Protein AF-A0A8H4U505-F1 (afdb_monomer)

Foldseek 3Di:
DAAAAPVCVVVCVVVDDDDPSVYDHCVVDPDPDDDDDVVLVVQLVVQVVVCVVVVHDPVSCLPRHVVSVQCVVCVVCVQPQKHKDQWQPDFDDPVPDDPPDPDRGDGIDIDGDDDCPDPVVVVVVVVVVD

Secondary structure (DSSP, 8-state):
---EEGGGHHHHGGG----GGGEE-TTT---------HHHHHHHHHHHHHHHHTT--HHHHIIIIIHHHHHHH-GGGGT-SEEEEE-TTPBPPGGGS-TT-S--B-SEEEEE---TTSHHHHHHHHHHH-

pLDDT: mean 84.56, std 9.59, range [48.5, 97.88]

Sequence (130 aa):
MDLLPLSLRQEVEQLGAFPKYAFYDPDTYSNEWRIPDISLVQRIVTRAAECSTDQESELSWNHHVHGRLLDWAFPDAKDGFLESRYCTSAQIIHEYKPQDAPSKSVDFCVCIKPPKSSTDANMIERSIKN

Structure (mmCIF, N/CA/C/O backbone):
data_AF-A0A8H4U505-F1
#
_entry.id   AF-A0A8H4U505-F1
#
loop_
_atom_site.group_PDB
_atom_site.id
_atom_site.type_symbol
_atom_site.label_atom_id
_atom_site.label_alt_id
_a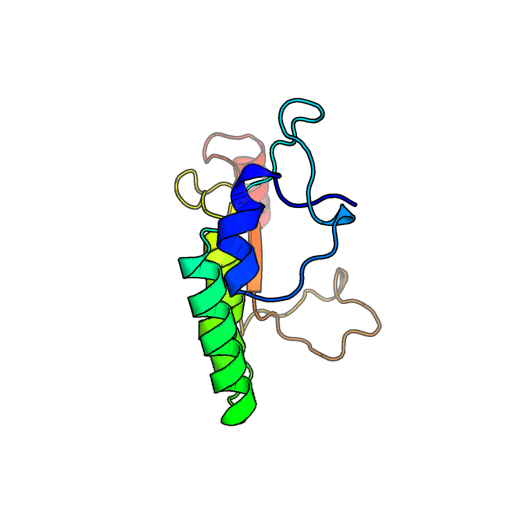tom_site.label_comp_id
_atom_site.label_asym_id
_atom_site.label_entity_id
_atom_site.label_seq_id
_atom_site.pdbx_PDB_ins_code
_atom_site.Cartn_x
_atom_site.Cartn_y
_atom_site.Cartn_z
_atom_site.occupancy
_atom_site.B_iso_or_equiv
_atom_site.auth_seq_id
_atom_site.auth_comp_id
_atom_site.auth_asym_id
_atom_site.auth_atom_id
_atom_site.pdbx_PDB_model_num
ATOM 1 N N . MET A 1 1 ? -5.518 -11.778 -17.853 1.00 57.12 1 MET A N 1
ATOM 2 C CA . MET A 1 1 ? -4.907 -10.508 -17.417 1.00 57.12 1 MET A CA 1
ATOM 3 C C . MET A 1 1 ? -3.697 -10.962 -16.662 1.00 57.12 1 MET A C 1
ATOM 5 O O . MET A 1 1 ? -3.844 -11.545 -15.593 1.00 57.12 1 MET A O 1
ATOM 9 N N . ASP A 1 2 ? -2.556 -10.827 -17.312 1.00 71.62 2 ASP A N 1
ATOM 10 C CA . ASP A 1 2 ? -1.362 -11.582 -16.980 1.00 71.62 2 ASP A CA 1
ATOM 11 C C . ASP A 1 2 ? -0.452 -10.584 -16.276 1.00 71.62 2 ASP A C 1
ATOM 13 O O . ASP A 1 2 ? -0.020 -9.602 -16.878 1.00 71.62 2 ASP A O 1
ATOM 17 N N . LEU A 1 3 ? -0.316 -10.747 -14.959 1.00 78.88 3 LEU A N 1
ATOM 18 C CA . LEU A 1 3 ? 0.113 -9.667 -14.069 1.00 78.88 3 LEU A CA 1
ATOM 19 C C . LEU A 1 3 ? 1.586 -9.772 -13.657 1.00 78.88 3 LEU A C 1
ATOM 21 O O . LEU A 1 3 ? 2.193 -8.766 -13.305 1.00 78.88 3 LEU A O 1
ATOM 25 N N . LEU A 1 4 ? 2.150 -10.982 -13.669 1.00 87.88 4 LEU A N 1
ATOM 26 C CA . LEU A 1 4 ? 3.488 -11.280 -13.156 1.00 87.88 4 LEU A CA 1
ATOM 27 C C . LEU A 1 4 ? 4.401 -11.797 -14.277 1.00 87.88 4 LEU A C 1
ATOM 29 O O . LEU A 1 4 ? 3.946 -12.587 -15.095 1.00 87.88 4 LEU A O 1
ATOM 33 N N . PRO A 1 5 ? 5.686 -11.433 -14.343 1.00 89.69 5 PRO A N 1
ATOM 34 C CA . PRO A 1 5 ? 6.604 -12.019 -15.306 1.00 89.69 5 PRO A CA 1
ATOM 35 C C . PRO A 1 5 ? 6.852 -13.494 -14.973 1.00 89.69 5 PRO A C 1
ATOM 37 O O . PRO A 1 5 ? 6.916 -13.888 -13.805 1.00 89.69 5 PRO A O 1
ATOM 40 N N . LEU A 1 6 ? 7.043 -14.317 -16.005 1.00 89.69 6 LEU A N 1
ATOM 41 C CA . LEU A 1 6 ? 7.288 -15.755 -15.867 1.00 89.69 6 LEU A CA 1
ATOM 42 C C . LEU A 1 6 ? 8.510 -16.069 -14.986 1.00 89.69 6 LEU A C 1
ATOM 44 O O . LEU A 1 6 ? 8.525 -17.095 -14.307 1.00 89.69 6 LEU A O 1
ATOM 48 N N . SER A 1 7 ? 9.495 -15.170 -14.944 1.00 88.06 7 SER A N 1
ATOM 49 C CA . SER A 1 7 ? 10.685 -15.279 -14.093 1.00 88.06 7 SER A CA 1
ATOM 50 C C . SER A 1 7 ? 10.370 -15.372 -12.595 1.00 88.06 7 SER A C 1
ATOM 52 O O . SER A 1 7 ? 11.123 -16.009 -11.866 1.00 88.06 7 SER A O 1
ATOM 54 N N . LEU A 1 8 ? 9.246 -14.811 -12.131 1.00 88.75 8 LEU A N 1
ATOM 55 C CA . LEU A 1 8 ? 8.840 -14.860 -10.720 1.00 88.75 8 LEU A CA 1
ATOM 56 C C . LEU A 1 8 ? 8.103 -16.144 -10.336 1.00 88.75 8 LEU A C 1
ATOM 58 O O . LEU A 1 8 ? 7.812 -16.353 -9.161 1.00 88.75 8 LEU A O 1
ATOM 62 N N . ARG A 1 9 ? 7.791 -17.019 -11.298 1.00 89.00 9 ARG A N 1
ATOM 63 C CA . ARG A 1 9 ? 6.952 -18.201 -11.068 1.00 89.00 9 ARG A CA 1
ATOM 64 C C . ARG A 1 9 ? 7.462 -19.082 -9.931 1.00 89.00 9 ARG A C 1
ATOM 66 O O . ARG A 1 9 ? 6.698 -19.398 -9.028 1.00 89.00 9 ARG A O 1
ATOM 73 N N . GLN A 1 10 ? 8.742 -19.445 -9.966 1.00 88.62 10 GLN A N 1
ATOM 74 C CA . GLN A 1 10 ? 9.340 -20.317 -8.952 1.00 88.62 10 GLN A CA 1
ATOM 75 C C . GLN A 1 10 ? 9.304 -19.682 -7.553 1.00 88.62 10 GLN A C 1
ATOM 77 O O . GLN A 1 10 ? 9.170 -20.375 -6.548 1.00 88.62 10 GLN A O 1
ATOM 82 N N . GLU A 1 11 ? 9.425 -18.359 -7.488 1.00 86.25 11 GLU A N 1
ATOM 83 C CA . GLU A 1 11 ? 9.486 -17.615 -6.237 1.00 86.25 11 GLU A CA 1
ATOM 84 C C . GLU A 1 11 ? 8.091 -17.487 -5.598 1.00 86.25 11 GLU A C 1
ATOM 86 O O . GLU A 1 11 ? 7.925 -17.709 -4.397 1.00 86.25 11 GLU A O 1
ATOM 91 N N . VAL A 1 12 ? 7.056 -17.221 -6.407 1.00 87.00 12 VAL A N 1
ATOM 92 C CA . VAL A 1 12 ? 5.672 -17.084 -5.921 1.00 87.00 12 VAL A CA 1
ATOM 93 C C . VAL A 1 12 ? 4.953 -18.417 -5.722 1.00 87.00 12 VAL A C 1
ATOM 95 O O . VAL A 1 12 ? 3.946 -18.451 -5.021 1.00 87.00 12 VAL A O 1
ATOM 98 N N . GLU A 1 13 ? 5.457 -19.527 -6.270 1.00 84.88 13 GLU A N 1
ATOM 99 C CA . GLU A 1 13 ? 4.905 -20.872 -6.027 1.00 84.88 13 GLU A CA 1
ATOM 100 C C . GLU A 1 13 ? 4.842 -21.212 -4.527 1.00 84.88 13 GLU A C 1
ATOM 102 O O . GLU A 1 13 ? 3.932 -21.915 -4.089 1.00 84.88 13 GLU A O 1
ATOM 107 N N . GLN A 1 14 ? 5.746 -20.649 -3.717 1.00 80.50 14 GLN A N 1
ATOM 108 C CA . GLN A 1 14 ? 5.729 -20.800 -2.257 1.00 80.50 14 GLN A CA 1
ATOM 109 C C . GLN A 1 14 ? 4.570 -20.054 -1.578 1.00 80.50 14 GLN A C 1
ATOM 111 O O . GLN A 1 14 ? 4.211 -20.377 -0.448 1.00 80.50 14 GLN A O 1
ATOM 116 N N . LEU A 1 15 ? 3.990 -19.049 -2.241 1.00 79.50 15 LEU A N 1
ATOM 117 C CA . LEU A 1 15 ? 2.902 -18.227 -1.705 1.00 79.50 15 LEU A CA 1
ATOM 118 C C . LEU A 1 15 ? 1.519 -18.840 -1.964 1.00 79.50 15 LEU A C 1
ATOM 120 O O . LEU A 1 15 ? 0.551 -18.443 -1.319 1.00 79.50 15 LEU A O 1
ATOM 124 N N . GLY A 1 16 ? 1.406 -19.792 -2.895 1.00 82.19 16 GLY A N 1
ATOM 125 C CA . GLY A 1 16 ? 0.157 -20.491 -3.178 1.00 82.19 16 GLY A CA 1
ATOM 126 C C . GLY A 1 16 ? 0.014 -20.949 -4.626 1.00 82.19 16 GLY A C 1
ATOM 127 O O . GLY A 1 16 ? 0.947 -20.919 -5.426 1.00 82.19 16 GLY A O 1
ATOM 128 N N . ALA A 1 17 ? -1.197 -21.387 -4.972 1.00 86.44 17 ALA A N 1
ATOM 129 C CA . ALA A 1 17 ? -1.515 -21.830 -6.321 1.00 86.44 17 ALA A CA 1
ATOM 130 C C . ALA A 1 17 ? -1.819 -20.629 -7.230 1.00 86.44 17 ALA A C 1
ATOM 132 O O . ALA A 1 17 ? -2.891 -20.030 -7.147 1.00 86.44 17 ALA A O 1
ATOM 133 N N . PHE A 1 18 ? -0.893 -20.310 -8.135 1.00 88.06 18 PHE A N 1
ATOM 134 C CA . PHE A 1 18 ? -1.107 -19.298 -9.168 1.00 88.06 18 PHE A CA 1
ATOM 135 C C . PHE A 1 18 ? -1.589 -19.952 -10.470 1.00 88.06 18 PHE A C 1
ATOM 137 O O . PHE A 1 18 ? -0.979 -20.920 -10.943 1.00 88.06 18 PHE A O 1
ATOM 144 N N . PRO A 1 19 ? -2.667 -19.445 -11.095 1.00 88.19 19 PRO A N 1
ATOM 145 C CA . PRO A 1 19 ? -3.102 -19.953 -12.386 1.00 88.19 19 PRO A CA 1
ATOM 146 C C . PRO A 1 19 ? -2.065 -19.638 -13.468 1.00 88.19 19 PRO A C 1
ATOM 148 O O . PRO A 1 19 ? -1.338 -18.651 -13.389 1.00 88.19 19 PRO A O 1
ATOM 151 N N . LYS A 1 20 ? -2.014 -20.452 -14.532 1.00 84.00 20 LYS A N 1
ATOM 152 C CA . LYS A 1 20 ? -1.039 -20.254 -15.623 1.00 84.00 20 LYS A CA 1
ATOM 153 C C . LYS A 1 20 ? -1.137 -18.864 -16.263 1.00 84.00 20 LYS A C 1
ATOM 155 O O . LYS A 1 20 ? -0.107 -18.295 -16.584 1.00 84.00 20 LYS A O 1
ATOM 160 N N . TYR A 1 21 ? -2.349 -18.323 -16.380 1.00 87.06 21 TYR A N 1
ATOM 161 C CA . TYR A 1 21 ? -2.618 -16.990 -16.927 1.00 87.06 21 TYR A CA 1
ATOM 162 C C . TYR A 1 21 ? -2.288 -15.839 -15.960 1.00 87.06 21 TYR A C 1
ATOM 164 O O . TYR A 1 21 ? -2.528 -14.686 -16.283 1.00 87.06 21 TYR A O 1
ATOM 172 N N . ALA A 1 22 ? -1.780 -16.106 -14.751 1.00 88.12 22 ALA A N 1
ATOM 173 C CA . ALA A 1 22 ? -1.252 -15.039 -13.898 1.00 88.12 22 ALA A CA 1
ATOM 174 C C . ALA A 1 22 ? 0.100 -14.519 -14.407 1.00 88.12 22 ALA A C 1
ATOM 176 O O . ALA A 1 22 ? 0.504 -13.423 -14.018 1.00 88.12 22 ALA A O 1
ATOM 177 N N . PHE A 1 23 ? 0.779 -15.301 -15.255 1.00 90.50 23 PHE A N 1
ATOM 178 C CA . PHE A 1 23 ? 2.126 -15.018 -15.718 1.00 90.50 23 PHE A CA 1
ATOM 179 C C . PHE A 1 23 ? 2.149 -14.597 -17.187 1.00 90.50 23 PHE A C 1
ATOM 181 O O . PHE A 1 23 ? 1.527 -15.258 -18.015 1.00 90.50 23 PHE A O 1
ATOM 188 N N . TYR A 1 24 ? 2.909 -13.553 -17.505 1.00 89.00 24 TYR A N 1
ATOM 189 C CA . TYR A 1 24 ? 3.256 -13.161 -18.868 1.00 89.00 24 TYR A CA 1
ATOM 190 C C . TYR A 1 24 ? 4.732 -13.456 -19.147 1.00 89.00 24 TYR A C 1
ATOM 192 O O . TYR A 1 24 ? 5.566 -13.471 -18.239 1.00 89.00 24 TYR A O 1
ATOM 200 N N . ASP A 1 25 ? 5.061 -13.696 -20.411 1.00 87.44 25 ASP A N 1
ATOM 201 C CA . ASP A 1 25 ? 6.446 -13.806 -20.857 1.00 87.44 25 ASP A CA 1
ATOM 202 C C . ASP A 1 25 ? 6.995 -12.400 -21.170 1.00 87.44 25 ASP A C 1
ATOM 204 O O . ASP A 1 25 ? 6.493 -11.766 -22.103 1.00 87.44 25 ASP A O 1
ATOM 208 N N . PRO A 1 26 ? 7.983 -11.888 -20.408 1.00 82.44 26 PRO A N 1
ATOM 209 C CA . PRO A 1 26 ? 8.536 -10.553 -20.624 1.00 82.44 26 PRO A CA 1
ATOM 210 C C . PRO A 1 26 ? 9.223 -10.388 -21.987 1.00 82.44 26 PRO A C 1
ATOM 212 O O . PRO A 1 26 ? 9.273 -9.265 -22.485 1.00 82.44 26 PRO A O 1
ATOM 215 N N . ASP A 1 27 ? 9.685 -11.477 -22.614 1.00 84.88 27 ASP A N 1
ATOM 216 C CA . ASP A 1 27 ? 10.272 -11.440 -23.962 1.00 84.88 27 ASP A CA 1
ATOM 217 C C . ASP A 1 27 ? 9.195 -11.278 -25.049 1.00 84.88 27 ASP A C 1
ATOM 219 O O . ASP A 1 27 ? 9.457 -10.764 -26.137 1.00 84.88 27 ASP A O 1
ATOM 223 N N . THR A 1 28 ? 7.961 -11.689 -24.741 1.00 84.38 28 THR A N 1
ATOM 224 C CA . THR A 1 28 ? 6.800 -11.591 -25.635 1.00 84.38 28 THR A CA 1
ATOM 225 C C . THR A 1 28 ? 5.990 -10.312 -25.386 1.00 84.38 28 THR A C 1
ATOM 227 O O . THR A 1 28 ? 5.398 -9.755 -26.312 1.00 84.38 28 THR A O 1
ATOM 230 N N . TYR A 1 29 ? 5.943 -9.835 -24.140 1.00 78.19 29 TYR A N 1
ATOM 231 C CA . TYR A 1 29 ? 5.176 -8.663 -23.732 1.00 78.19 29 TYR A CA 1
ATOM 232 C C . TYR A 1 29 ? 5.890 -7.915 -22.603 1.00 78.19 29 TYR A C 1
ATOM 234 O O . TYR A 1 29 ? 5.927 -8.375 -21.463 1.00 78.19 29 TYR A O 1
ATOM 242 N N . SER A 1 30 ? 6.417 -6.725 -22.893 1.00 74.75 30 SER A N 1
ATOM 243 C CA . SER A 1 30 ? 6.937 -5.839 -21.853 1.00 74.75 30 SER A CA 1
ATOM 244 C C . SER A 1 30 ? 5.795 -5.032 -21.238 1.00 74.75 30 SER A C 1
ATOM 246 O O . SER A 1 30 ? 5.067 -4.342 -21.954 1.00 74.75 30 SER A O 1
ATOM 248 N N . ASN A 1 31 ? 5.676 -5.047 -19.914 1.00 73.75 31 ASN A N 1
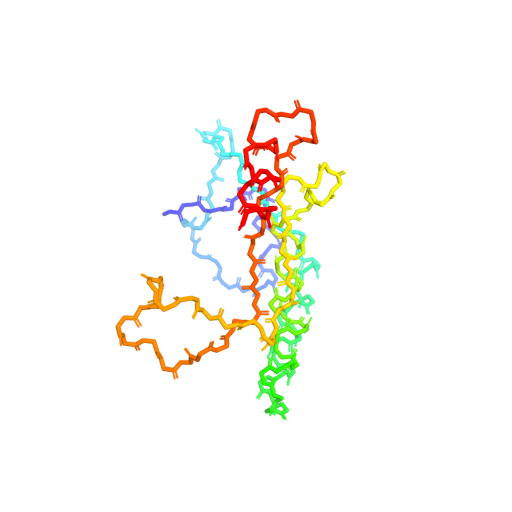ATOM 249 C CA . ASN A 1 31 ? 4.927 -4.030 -19.186 1.00 73.75 31 ASN A CA 1
ATOM 250 C C . ASN A 1 31 ? 5.861 -3.319 -18.201 1.00 73.75 31 ASN A C 1
ATOM 252 O O . ASN A 1 31 ? 6.856 -3.882 -17.752 1.00 73.75 31 ASN A O 1
ATOM 256 N N . GLU A 1 32 ? 5.550 -2.064 -17.896 1.00 76.88 32 GLU A N 1
ATOM 257 C CA . GLU A 1 32 ? 6.323 -1.238 -16.958 1.00 76.88 32 GLU A CA 1
ATOM 258 C C . GLU A 1 32 ? 5.786 -1.370 -15.528 1.00 76.88 32 GLU A C 1
ATOM 260 O O . GLU A 1 32 ? 5.857 -0.442 -14.721 1.00 76.88 32 GLU A O 1
ATOM 265 N N . TRP A 1 33 ? 5.153 -2.500 -15.211 1.00 83.00 33 TRP A N 1
ATOM 266 C CA . TRP A 1 33 ? 4.505 -2.645 -13.924 1.00 83.00 33 TRP A CA 1
ATOM 267 C C . TRP A 1 33 ? 5.545 -2.829 -12.841 1.00 83.00 33 TRP A C 1
ATOM 269 O O . TRP A 1 33 ? 6.453 -3.655 -12.925 1.00 83.00 33 TRP A O 1
ATOM 279 N N . ARG A 1 34 ? 5.376 -2.059 -11.774 1.00 85.19 34 ARG A N 1
ATOM 280 C CA . ARG A 1 34 ? 6.196 -2.210 -10.588 1.00 85.19 34 ARG A CA 1
ATOM 281 C C . ARG A 1 34 ? 5.624 -3.340 -9.747 1.00 85.19 34 ARG A C 1
ATOM 283 O O . ARG A 1 34 ? 4.448 -3.315 -9.393 1.00 85.19 34 ARG A O 1
ATOM 290 N N . ILE A 1 35 ? 6.462 -4.315 -9.426 1.00 87.06 35 ILE A N 1
ATOM 291 C CA . ILE A 1 35 ? 6.074 -5.508 -8.675 1.00 87.06 35 ILE A CA 1
ATOM 292 C C . ILE A 1 35 ? 6.750 -5.443 -7.303 1.00 87.06 35 ILE A C 1
ATOM 294 O O . ILE A 1 35 ? 7.938 -5.124 -7.239 1.00 87.06 35 ILE A O 1
ATOM 298 N N . PRO A 1 36 ? 6.013 -5.650 -6.197 1.00 88.94 36 PRO A N 1
ATOM 299 C CA . PRO A 1 36 ? 6.603 -5.610 -4.867 1.00 88.94 36 PRO A CA 1
ATOM 300 C C . PRO A 1 36 ? 7.492 -6.829 -4.640 1.00 88.94 36 PRO A C 1
ATOM 302 O O . PRO A 1 36 ? 7.175 -7.928 -5.096 1.00 88.94 36 PRO A O 1
ATOM 305 N N . ASP A 1 37 ? 8.553 -6.652 -3.856 1.00 89.00 37 ASP A N 1
ATOM 306 C CA . ASP A 1 37 ? 9.360 -7.778 -3.393 1.00 89.00 37 ASP A CA 1
ATOM 307 C C . ASP A 1 37 ? 8.494 -8.768 -2.606 1.00 89.00 37 ASP A C 1
ATOM 309 O O . ASP A 1 37 ? 7.652 -8.378 -1.788 1.00 89.00 37 ASP A O 1
ATOM 313 N N . ILE A 1 38 ? 8.748 -10.065 -2.776 1.00 88.56 38 ILE A N 1
ATOM 314 C CA . ILE A 1 38 ? 7.990 -11.115 -2.082 1.00 88.56 38 ILE A CA 1
ATOM 315 C C . ILE A 1 38 ? 8.069 -10.963 -0.561 1.00 88.56 38 ILE A C 1
ATOM 317 O O . ILE A 1 38 ? 7.071 -11.158 0.131 1.00 88.56 38 ILE A O 1
ATOM 321 N N . SER A 1 39 ? 9.218 -10.536 -0.033 1.00 90.69 39 SER A N 1
ATOM 322 C CA . SER A 1 39 ? 9.386 -10.280 1.403 1.00 90.69 39 SER A CA 1
ATOM 323 C C . SER A 1 39 ? 8.447 -9.181 1.922 1.00 90.69 39 SER A C 1
ATOM 325 O O . SER A 1 39 ? 7.914 -9.283 3.031 1.00 90.69 39 SER A O 1
ATOM 327 N N . LEU A 1 40 ? 8.193 -8.143 1.115 1.00 91.62 40 LEU A N 1
ATOM 328 C CA . LEU A 1 40 ? 7.234 -7.092 1.439 1.00 91.62 40 LEU A CA 1
ATOM 329 C C . LEU A 1 40 ? 5.810 -7.651 1.443 1.00 91.62 40 LEU A C 1
ATOM 331 O O . LEU A 1 40 ? 5.073 -7.401 2.400 1.00 91.62 40 LEU A O 1
ATOM 335 N N . VAL A 1 41 ? 5.449 -8.423 0.412 1.00 91.44 41 VAL A N 1
ATOM 336 C CA . VAL A 1 41 ? 4.132 -9.069 0.295 1.00 91.44 41 VAL A CA 1
ATOM 337 C C . VAL A 1 41 ? 3.869 -9.968 1.499 1.00 91.44 41 VAL A C 1
ATOM 339 O O . VAL A 1 41 ? 2.864 -9.786 2.181 1.00 91.44 41 VAL A O 1
ATOM 342 N N . GLN A 1 42 ? 4.795 -10.874 1.819 1.00 91.88 42 GLN A N 1
ATOM 343 C CA . GLN A 1 42 ? 4.692 -11.771 2.971 1.00 91.88 42 GLN A CA 1
ATOM 344 C C . GLN A 1 42 ? 4.489 -10.989 4.266 1.00 91.88 42 GLN A C 1
ATOM 346 O O . GLN A 1 42 ? 3.565 -11.272 5.019 1.00 91.88 42 GLN A O 1
ATOM 351 N N . ARG A 1 43 ? 5.295 -9.950 4.502 1.00 94.19 43 ARG A N 1
ATOM 352 C CA . ARG A 1 43 ? 5.183 -9.129 5.711 1.00 94.19 43 ARG A CA 1
ATOM 353 C C . ARG A 1 43 ? 3.816 -8.454 5.842 1.00 94.19 43 ARG A C 1
ATOM 355 O O . ARG A 1 43 ? 3.309 -8.358 6.956 1.00 94.19 43 ARG A O 1
ATOM 362 N N . ILE A 1 44 ? 3.246 -7.952 4.747 1.00 95.38 44 ILE A N 1
ATOM 363 C CA . ILE A 1 44 ? 1.923 -7.309 4.757 1.00 95.38 44 ILE A CA 1
ATOM 364 C C . ILE A 1 44 ? 0.826 -8.357 4.972 1.00 95.38 44 ILE A C 1
ATOM 366 O O . ILE A 1 44 ? -0.031 -8.158 5.828 1.00 95.38 44 ILE A O 1
ATOM 370 N N . VAL A 1 45 ? 0.883 -9.490 4.270 1.00 94.25 45 VAL A N 1
ATOM 371 C CA . VAL A 1 45 ? -0.101 -10.576 4.405 1.00 94.25 45 VAL A CA 1
ATOM 372 C C . VAL A 1 45 ? -0.093 -11.169 5.814 1.00 94.25 45 VAL A C 1
ATOM 374 O O . VAL A 1 45 ? -1.159 -11.340 6.399 1.00 94.25 45 VAL A O 1
ATOM 377 N N . THR A 1 46 ? 1.083 -11.418 6.399 1.00 95.12 46 THR A N 1
ATOM 378 C CA . THR A 1 46 ? 1.198 -11.876 7.792 1.00 95.12 46 THR A CA 1
ATOM 379 C C . THR A 1 46 ? 0.549 -10.881 8.747 1.00 95.12 46 THR A C 1
ATOM 381 O O . THR A 1 46 ? -0.239 -11.284 9.595 1.00 95.12 46 THR A O 1
ATOM 384 N N . ARG A 1 47 ? 0.810 -9.577 8.579 1.00 96.31 47 ARG A N 1
ATOM 385 C CA . ARG A 1 47 ? 0.188 -8.548 9.424 1.00 96.31 47 ARG A CA 1
ATOM 386 C C . ARG A 1 47 ? -1.323 -8.487 9.247 1.00 96.31 47 ARG A C 1
ATOM 388 O O . ARG A 1 47 ? -2.026 -8.387 10.237 1.00 96.31 47 ARG A O 1
ATOM 395 N N . ALA A 1 48 ? -1.829 -8.616 8.025 1.00 96.81 48 ALA A N 1
ATOM 396 C CA . ALA A 1 48 ? -3.268 -8.679 7.783 1.00 96.81 48 ALA A CA 1
ATOM 397 C C . ALA A 1 48 ? -3.916 -9.901 8.462 1.00 96.81 48 ALA A C 1
ATOM 399 O O . ALA A 1 48 ? -5.003 -9.790 9.029 1.00 96.81 48 ALA A O 1
ATOM 400 N N . ALA A 1 49 ? -3.246 -11.057 8.446 1.00 96.69 49 ALA A N 1
ATOM 401 C CA . ALA A 1 49 ? -3.723 -12.257 9.128 1.00 96.69 49 ALA A CA 1
ATOM 402 C C . ALA A 1 49 ? -3.750 -12.084 10.658 1.00 96.69 49 ALA A C 1
ATOM 404 O O . ALA A 1 49 ? -4.729 -12.478 11.291 1.00 96.69 49 ALA A O 1
ATOM 405 N N . GLU A 1 50 ? -2.721 -11.459 11.239 1.00 97.38 50 GLU A N 1
ATOM 406 C CA . GLU A 1 50 ? -2.673 -11.094 12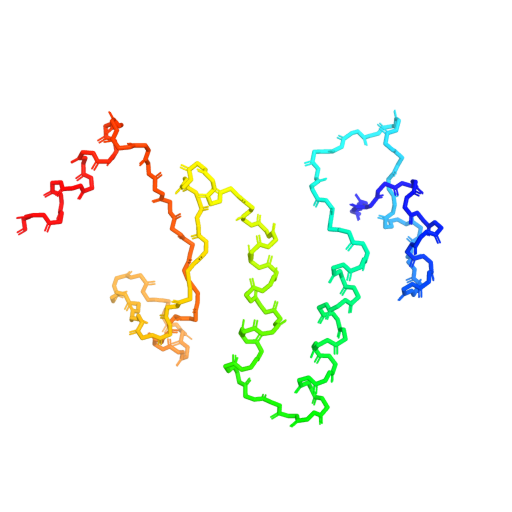.664 1.00 97.38 50 GLU A CA 1
ATOM 407 C C . GLU A 1 50 ? -3.803 -10.118 13.020 1.00 97.38 50 GLU A C 1
ATOM 409 O O . GLU A 1 50 ? -4.631 -10.442 13.868 1.00 97.38 50 GLU A O 1
ATOM 414 N N . CYS A 1 51 ? -3.931 -8.997 12.294 1.00 97.25 51 CYS A N 1
ATOM 415 C CA . CYS A 1 51 ? -4.998 -8.016 12.511 1.00 97.25 51 CYS A CA 1
ATOM 416 C C . CYS A 1 51 ? -6.393 -8.660 12.459 1.00 97.25 51 CYS A C 1
ATOM 418 O O . CYS A 1 51 ? -7.274 -8.317 13.245 1.00 97.25 51 CYS A O 1
ATOM 420 N N . SER A 1 52 ? -6.606 -9.604 11.536 1.00 96.94 52 SER A N 1
ATOM 421 C CA . SER A 1 52 ? -7.870 -10.334 11.430 1.00 96.94 52 SER A CA 1
ATOM 422 C C . SER A 1 52 ? -8.087 -11.316 12.580 1.00 96.94 52 SER A C 1
ATOM 424 O O . SER A 1 52 ? -9.216 -11.448 13.048 1.00 96.94 52 SER A O 1
ATOM 426 N N . THR A 1 53 ? -7.044 -12.037 12.995 1.00 97.88 53 THR A N 1
ATOM 427 C CA . THR A 1 53 ? -7.122 -13.051 14.060 1.00 97.88 53 THR A CA 1
ATOM 428 C C . THR A 1 53 ? -7.408 -12.396 15.404 1.00 97.88 53 THR A C 1
ATOM 430 O O . THR A 1 53 ? -8.288 -12.848 16.137 1.00 97.88 53 THR A O 1
ATOM 433 N N . ASP A 1 54 ? -6.729 -11.285 15.676 1.00 97.44 54 ASP A N 1
ATOM 434 C CA . ASP A 1 54 ? -6.813 -10.560 16.942 1.00 97.44 54 ASP A CA 1
ATOM 435 C C . ASP A 1 54 ? -7.956 -9.529 16.963 1.00 97.44 54 ASP A C 1
ATOM 437 O O . ASP A 1 54 ? -8.152 -8.837 17.961 1.00 97.44 54 ASP A O 1
ATOM 441 N N . GLN A 1 55 ? -8.742 -9.445 15.878 1.00 96.38 55 GLN A N 1
ATOM 442 C CA . GLN A 1 55 ? -9.836 -8.480 15.692 1.00 96.38 55 GLN A CA 1
ATOM 443 C C . GLN A 1 55 ? -9.388 -7.037 15.946 1.00 96.38 55 GLN A C 1
ATOM 445 O O . GLN A 1 55 ? -10.059 -6.253 16.623 1.00 96.38 55 GLN A O 1
ATOM 450 N N . GLU A 1 56 ? -8.219 -6.690 15.414 1.00 96.38 56 GLU A N 1
ATOM 451 C CA . GLU A 1 56 ? -7.638 -5.379 15.627 1.00 96.38 56 GLU A CA 1
ATOM 452 C C . GLU A 1 56 ? -8.481 -4.265 14.998 1.00 96.38 56 GLU A C 1
ATOM 454 O O . GLU A 1 56 ? -9.192 -4.441 14.005 1.00 96.38 56 GLU A O 1
ATOM 459 N N . SER A 1 57 ? -8.364 -3.077 15.589 1.00 94.06 57 SER A N 1
ATOM 460 C CA . SER A 1 57 ? -9.080 -1.887 15.139 1.00 94.06 57 SER A CA 1
ATOM 461 C C . SER A 1 57 ? -8.695 -1.463 13.719 1.00 94.06 57 SER A C 1
ATOM 463 O O . SER A 1 57 ? -7.590 -1.728 13.245 1.00 94.06 57 SER A O 1
ATOM 465 N N . GLU A 1 58 ? -9.572 -0.693 13.078 1.00 91.00 58 GLU A N 1
ATOM 466 C CA . GLU A 1 58 ? -9.303 -0.037 11.792 1.00 91.00 58 GLU A CA 1
ATOM 467 C C . GLU A 1 58 ? -8.000 0.778 11.804 1.00 91.00 58 GLU A C 1
ATOM 469 O O . GLU A 1 58 ? -7.253 0.771 10.830 1.00 91.00 58 GLU A O 1
ATOM 474 N N . LEU A 1 59 ? -7.662 1.412 12.932 1.00 90.62 59 LEU A N 1
ATOM 475 C CA . LEU A 1 59 ? -6.402 2.140 13.085 1.00 90.62 59 LEU A CA 1
ATOM 476 C C . LEU A 1 59 ? -5.181 1.219 12.927 1.00 90.62 59 LEU A C 1
ATOM 478 O O . LEU A 1 59 ? -4.200 1.603 12.287 1.00 90.62 59 LEU A O 1
ATOM 482 N N . SER A 1 60 ? -5.247 0.001 13.464 1.00 93.81 60 SER A N 1
ATOM 483 C CA . SER A 1 60 ? -4.180 -0.989 13.313 1.00 93.81 60 SER A CA 1
ATOM 48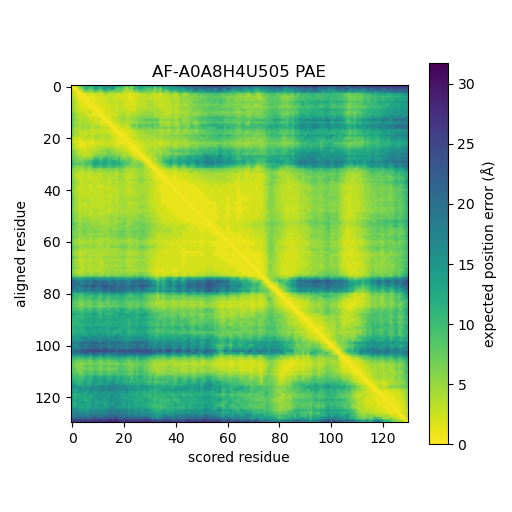4 C C . SER A 1 60 ? -4.075 -1.482 11.871 1.00 93.81 60 SER A C 1
ATOM 486 O O . SER A 1 60 ? -2.974 -1.525 11.325 1.00 93.81 60 SER A O 1
ATOM 488 N N . TRP A 1 61 ? -5.208 -1.757 11.215 1.00 94.94 61 TRP A N 1
ATOM 489 C CA . TRP A 1 61 ? -5.252 -2.099 9.787 1.00 94.94 61 TRP A CA 1
ATOM 490 C C . TRP A 1 61 ? -4.641 -0.996 8.920 1.00 94.94 61 TRP A C 1
ATOM 492 O O . TRP A 1 61 ? -3.773 -1.253 8.079 1.00 94.94 61 TRP A O 1
ATOM 502 N N . ASN A 1 62 ? -5.034 0.251 9.176 1.00 93.75 62 ASN A N 1
ATOM 503 C CA . ASN A 1 62 ? -4.510 1.417 8.485 1.00 93.75 62 ASN A CA 1
ATOM 504 C C . ASN A 1 62 ? -2.997 1.534 8.668 1.00 93.75 62 ASN A C 1
ATOM 506 O O . ASN A 1 62 ? -2.274 1.729 7.694 1.00 93.75 62 ASN A O 1
ATOM 510 N N . HIS A 1 63 ? -2.488 1.356 9.884 1.00 91.44 63 HIS A N 1
ATOM 511 C CA . HIS A 1 63 ? -1.063 1.507 10.154 1.00 91.44 63 HIS A CA 1
ATOM 512 C C . HIS A 1 63 ? -0.208 0.330 9.645 1.00 91.44 63 HIS A C 1
ATOM 514 O O . HIS A 1 63 ? 0.850 0.533 9.045 1.00 91.44 63 HIS A O 1
ATOM 520 N N . HIS A 1 64 ? -0.636 -0.912 9.876 1.00 93.69 64 HIS A N 1
ATOM 521 C CA . HIS A 1 64 ? 0.187 -2.100 9.635 1.00 93.69 64 HIS A CA 1
ATOM 522 C C . HIS A 1 64 ? 0.042 -2.691 8.233 1.00 93.69 64 HIS A C 1
ATOM 524 O O . HIS A 1 64 ? 0.976 -3.355 7.769 1.00 93.69 64 HIS A O 1
ATOM 530 N N . VAL A 1 65 ? -1.080 -2.431 7.559 1.00 95.81 65 VAL A N 1
ATOM 531 C CA . VAL A 1 65 ? -1.407 -3.003 6.247 1.00 95.81 65 VAL A CA 1
ATOM 532 C C . VAL A 1 65 ? -1.502 -1.899 5.196 1.00 95.81 65 VAL A C 1
ATOM 534 O O . VAL A 1 65 ? -0.654 -1.838 4.303 1.00 95.81 65 VAL A O 1
ATOM 537 N N . HIS A 1 66 ? -2.482 -0.996 5.312 1.00 94.50 66 HIS A N 1
ATOM 538 C CA . HIS A 1 66 ? -2.769 -0.016 4.257 1.00 94.50 66 HIS A CA 1
ATOM 539 C C . HIS A 1 66 ? -1.638 1.000 4.078 1.00 94.50 66 HIS A C 1
ATOM 541 O O . HIS A 1 66 ? -1.186 1.214 2.957 1.00 94.50 66 HIS A O 1
ATOM 547 N N . GLY A 1 67 ? -1.117 1.562 5.171 1.00 92.19 67 GLY A N 1
ATOM 548 C CA . GLY A 1 67 ? -0.019 2.527 5.132 1.00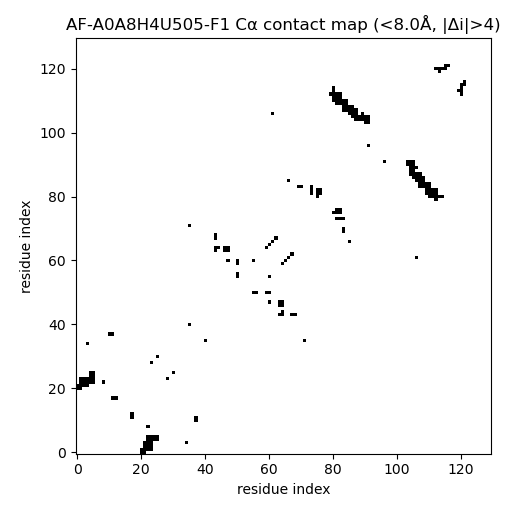 92.19 67 GLY A CA 1
ATOM 549 C C . GLY A 1 67 ? 1.221 1.954 4.452 1.00 92.19 67 GLY A C 1
ATOM 550 O O . GLY A 1 67 ? 1.793 2.591 3.581 1.00 92.19 67 GLY A O 1
ATOM 551 N N . ARG A 1 68 ? 1.568 0.692 4.738 1.00 92.00 68 ARG A N 1
ATOM 552 C CA . ARG A 1 68 ? 2.718 0.024 4.106 1.00 92.00 68 ARG A CA 1
ATOM 553 C C . ARG A 1 68 ? 2.523 -0.228 2.614 1.00 92.00 68 ARG A C 1
ATOM 555 O O . ARG A 1 68 ? 3.489 -0.149 1.857 1.00 92.00 68 ARG A O 1
ATOM 562 N N . LEU A 1 69 ? 1.299 -0.555 2.194 1.00 92.06 69 LEU A N 1
ATOM 563 C CA . LEU A 1 69 ? 0.965 -0.682 0.775 1.00 92.06 69 LEU A CA 1
ATOM 564 C C . LEU A 1 69 ? 1.081 0.665 0.067 1.00 92.06 69 LEU A C 1
ATOM 566 O O . LEU A 1 69 ? 1.643 0.716 -1.021 1.00 92.06 69 LEU A O 1
ATOM 570 N N . LEU A 1 70 ? 0.589 1.739 0.687 1.00 91.31 70 LEU A N 1
ATOM 571 C CA . LEU A 1 70 ? 0.647 3.092 0.140 1.00 91.31 70 LEU A CA 1
ATOM 572 C C . LEU A 1 70 ? 2.087 3.622 0.074 1.00 91.31 70 LEU A C 1
ATOM 574 O O . LEU A 1 70 ? 2.486 4.120 -0.974 1.00 91.31 70 LEU A O 1
ATOM 578 N N . ASP A 1 71 ? 2.890 3.418 1.120 1.00 88.50 71 ASP A N 1
ATOM 579 C CA . ASP A 1 71 ? 4.317 3.769 1.143 1.00 88.50 71 ASP A CA 1
ATOM 580 C C . ASP A 1 71 ? 5.083 3.058 0.025 1.00 88.50 71 ASP A C 1
ATOM 582 O O . ASP A 1 71 ? 5.939 3.645 -0.639 1.00 88.50 71 ASP A O 1
ATOM 586 N N . TRP A 1 72 ? 4.768 1.779 -0.212 1.00 90.00 72 TRP A N 1
ATOM 587 C CA . TRP A 1 72 ? 5.337 1.075 -1.347 1.00 90.00 72 TRP A CA 1
ATOM 588 C C . TRP A 1 72 ? 4.787 1.621 -2.658 1.00 90.00 72 TRP A C 1
ATOM 590 O O . TRP A 1 72 ? 5.586 1.824 -3.561 1.00 90.00 72 TRP A O 1
ATOM 600 N N . ALA A 1 73 ? 3.474 1.841 -2.794 1.00 88.12 73 ALA A N 1
ATOM 601 C CA . ALA A 1 73 ? 2.794 2.284 -4.016 1.00 88.12 73 ALA A CA 1
ATOM 602 C C . ALA A 1 73 ? 3.277 3.658 -4.508 1.00 88.12 73 ALA A C 1
ATOM 604 O O . ALA A 1 73 ? 3.414 3.853 -5.716 1.00 88.12 73 ALA A O 1
ATOM 605 N N . PHE A 1 74 ? 3.587 4.556 -3.572 1.00 86.12 74 PHE A N 1
ATOM 606 C CA . PHE A 1 74 ? 4.021 5.930 -3.802 1.00 86.12 74 PHE A CA 1
ATOM 607 C C . PHE A 1 74 ? 5.453 6.147 -3.275 1.00 86.12 74 PHE A C 1
ATOM 609 O O . PHE A 1 74 ? 5.659 6.910 -2.330 1.00 86.12 74 PHE A O 1
ATOM 616 N N . PRO A 1 75 ? 6.466 5.490 -3.878 1.00 70.25 75 PRO A N 1
ATOM 617 C CA . PRO A 1 75 ? 7.848 5.546 -3.394 1.00 70.25 75 PRO A CA 1
ATOM 618 C C . PRO A 1 75 ? 8.479 6.941 -3.567 1.00 70.25 75 PRO A C 1
ATOM 620 O O . PRO A 1 75 ? 9.452 7.276 -2.885 1.00 70.25 75 PRO A O 1
ATOM 623 N N . ASP A 1 76 ? 7.907 7.771 -4.448 1.00 61.16 76 ASP A N 1
ATOM 624 C CA . ASP A 1 76 ? 8.434 9.071 -4.878 1.00 61.16 76 ASP A CA 1
ATOM 625 C C . ASP A 1 76 ? 8.014 10.246 -3.984 1.00 61.16 76 ASP A C 1
ATOM 627 O O . ASP A 1 76 ? 7.873 11.390 -4.427 1.00 61.16 76 ASP A O 1
ATOM 631 N N . ALA A 1 77 ? 7.968 10.015 -2.671 1.00 54.28 77 ALA A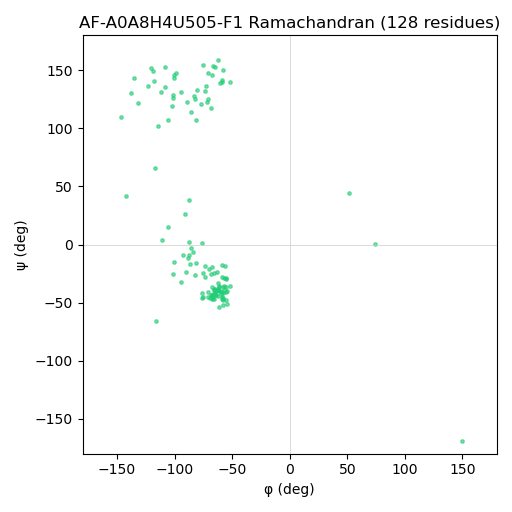 N 1
ATOM 632 C CA . ALA A 1 77 ? 8.071 11.113 -1.712 1.00 54.28 77 ALA A CA 1
ATOM 633 C C . ALA A 1 77 ? 9.392 11.906 -1.878 1.00 54.28 77 ALA A C 1
ATOM 635 O O . ALA A 1 77 ? 9.485 13.037 -1.402 1.00 54.28 77 ALA A O 1
ATOM 636 N N . LYS A 1 78 ? 10.405 11.343 -2.564 1.00 49.56 78 LYS A N 1
ATOM 637 C CA . LYS A 1 78 ? 11.717 11.973 -2.809 1.00 49.56 78 LYS A CA 1
ATOM 638 C C . LYS A 1 78 ? 11.651 13.233 -3.676 1.00 49.56 78 LYS A C 1
ATOM 640 O O . LYS A 1 78 ? 12.266 14.227 -3.298 1.00 49.56 78 LYS A O 1
ATOM 645 N N . ASP A 1 79 ? 10.874 13.222 -4.758 1.00 60.38 79 ASP A N 1
ATOM 646 C CA . ASP A 1 79 ? 10.598 14.436 -5.548 1.00 60.38 79 ASP A CA 1
ATOM 647 C C . ASP A 1 79 ? 9.379 15.195 -5.000 1.00 60.38 79 ASP A C 1
ATOM 649 O O . ASP A 1 79 ? 9.115 16.345 -5.354 1.00 60.38 79 ASP A O 1
ATOM 653 N N . GLY A 1 80 ? 8.636 14.548 -4.096 1.00 63.06 80 GLY A N 1
ATOM 654 C CA . GLY A 1 80 ? 7.516 15.116 -3.363 1.00 63.06 80 GLY A CA 1
ATOM 655 C C . GLY A 1 80 ? 6.258 15.302 -4.201 1.00 63.06 80 GLY A C 1
ATOM 656 O O . GLY A 1 80 ? 5.272 15.780 -3.645 1.00 63.06 80 GLY A O 1
ATOM 657 N N . PHE A 1 81 ? 6.278 14.929 -5.487 1.00 76.25 81 PHE A N 1
ATOM 658 C CA . PHE A 1 81 ? 5.170 15.159 -6.410 1.00 76.25 81 PHE A CA 1
ATOM 659 C C . PHE A 1 81 ? 3.917 14.374 -6.042 1.00 76.25 81 PHE A C 1
ATOM 661 O O . PHE A 1 81 ? 2.826 14.920 -6.156 1.00 76.25 81 PHE A O 1
ATOM 668 N N . LEU A 1 82 ? 4.055 13.133 -5.578 1.00 83.00 82 LEU A N 1
ATOM 669 C CA . LEU A 1 82 ? 2.931 12.305 -5.157 1.00 83.00 82 LEU A CA 1
ATOM 670 C C . LEU A 1 82 ? 3.246 11.681 -3.798 1.00 83.00 82 LEU A C 1
ATOM 672 O O . LEU A 1 82 ? 4.251 10.994 -3.645 1.00 83.00 82 LEU A O 1
ATOM 676 N N . GLU A 1 83 ? 2.405 11.946 -2.804 1.00 84.31 83 GLU A N 1
ATOM 677 C CA . GLU A 1 83 ? 2.594 11.458 -1.434 1.00 84.31 83 GLU A CA 1
ATOM 678 C C . GLU A 1 83 ? 1.260 10.973 -0.868 1.00 84.31 83 GLU A C 1
ATOM 680 O O . GLU A 1 83 ? 0.272 11.708 -0.898 1.00 84.31 83 GLU A O 1
ATOM 685 N N . SER A 1 84 ? 1.232 9.768 -0.299 1.00 88.25 84 SER A N 1
ATOM 686 C CA . SER A 1 84 ? 0.133 9.348 0.570 1.00 88.25 84 SER A CA 1
ATOM 687 C C . SER A 1 84 ? 0.316 9.915 1.975 1.00 88.25 84 SER A C 1
ATOM 689 O O . SER A 1 84 ? 1.389 9.799 2.563 1.00 88.25 84 SER A O 1
ATOM 691 N N . ARG A 1 85 ? -0.740 10.484 2.550 1.00 87.88 85 ARG A N 1
ATOM 692 C CA . ARG A 1 85 ? -0.748 11.010 3.916 1.00 87.88 85 ARG A CA 1
ATOM 693 C C . ARG A 1 85 ? -1.842 10.362 4.733 1.00 87.88 85 ARG A C 1
ATOM 695 O O . ARG A 1 85 ? -2.975 10.249 4.278 1.00 87.88 85 ARG A O 1
ATOM 702 N N . TYR A 1 86 ? -1.500 9.998 5.961 1.00 89.44 86 TYR A N 1
ATOM 703 C CA . TYR A 1 86 ? -2.463 9.543 6.956 1.00 89.44 86 TYR A CA 1
ATOM 704 C C . TYR A 1 86 ? -3.208 10.750 7.537 1.00 89.44 86 TYR A C 1
ATOM 706 O O . TYR A 1 86 ? -2.572 11.686 8.025 1.00 89.44 86 TYR A O 1
ATOM 714 N N . CYS A 1 87 ? -4.536 10.790 7.410 1.00 88.25 87 CYS A N 1
ATOM 715 C CA . CYS A 1 87 ? -5.335 12.009 7.593 1.00 88.25 87 CYS A CA 1
ATOM 716 C C . CYS A 1 87 ? -6.681 11.761 8.291 1.00 88.25 87 CYS A C 1
ATOM 718 O O . CYS A 1 87 ? -7.670 12.391 7.939 1.00 88.25 87 CYS A O 1
ATOM 720 N N . THR A 1 88 ? -6.713 10.918 9.324 1.00 83.88 88 THR A N 1
ATOM 721 C CA . THR A 1 88 ? -7.946 10.463 10.010 1.00 83.88 88 THR A CA 1
ATOM 722 C C . THR A 1 88 ? -8.861 11.555 10.570 1.00 83.88 88 THR A C 1
ATOM 724 O O . THR A 1 88 ? -10.035 11.300 10.832 1.00 83.88 88 THR A O 1
ATOM 727 N N . SER A 1 89 ? -8.363 12.779 10.754 1.00 83.19 89 SER A N 1
ATOM 728 C CA . SER A 1 89 ? -9.159 13.932 11.191 1.00 83.19 89 SER A CA 1
ATOM 729 C C . SER A 1 89 ? -9.729 14.774 10.044 1.00 83.19 89 SER A C 1
ATOM 731 O O . SER A 1 89 ? -10.530 15.678 10.293 1.00 83.19 89 SER A O 1
ATOM 733 N N . ALA A 1 90 ? -9.327 14.514 8.799 1.00 83.62 90 ALA A N 1
ATOM 734 C CA . ALA A 1 90 ? -9.785 15.267 7.644 1.00 83.62 90 ALA A CA 1
ATOM 735 C C . ALA A 1 90 ? -11.240 14.922 7.314 1.00 83.62 90 ALA A C 1
ATOM 737 O O . ALA A 1 90 ? -11.641 13.756 7.292 1.00 83.62 90 ALA A O 1
ATOM 738 N N . GLN A 1 91 ? -12.023 15.961 7.029 1.00 81.88 91 GLN A N 1
ATOM 739 C CA . GLN A 1 91 ? -13.395 15.828 6.556 1.00 81.88 91 GLN A CA 1
ATOM 740 C C . GLN A 1 91 ? -13.449 16.023 5.047 1.00 81.88 91 GLN A C 1
ATOM 742 O O . GLN A 1 91 ? -12.753 16.873 4.490 1.00 81.88 91 GLN A O 1
ATOM 747 N N . ILE A 1 92 ? -14.314 15.253 4.392 1.00 80.50 92 ILE A N 1
ATOM 748 C CA . ILE A 1 92 ? -14.602 15.452 2.974 1.00 80.50 92 ILE A CA 1
ATOM 749 C C . ILE A 1 92 ? -15.414 16.742 2.831 1.00 80.50 92 ILE A C 1
ATOM 751 O O . ILE A 1 92 ? -16.464 16.898 3.460 1.00 80.50 92 ILE A O 1
ATOM 755 N N . ILE A 1 93 ? -14.928 17.660 1.999 1.00 84.12 93 ILE A N 1
ATOM 756 C CA . ILE A 1 93 ? -15.655 18.877 1.631 1.00 84.12 93 ILE A CA 1
ATOM 757 C C . ILE A 1 93 ? -16.992 18.521 0.974 1.00 84.12 93 ILE A C 1
ATOM 759 O O . ILE A 1 93 ? -17.092 17.558 0.211 1.00 84.12 93 ILE A O 1
ATOM 763 N N . HIS A 1 94 ? -18.033 19.280 1.311 1.00 80.44 94 HIS A N 1
ATOM 764 C CA . HIS A 1 94 ? -19.420 18.914 1.028 1.00 80.44 94 HIS A CA 1
ATOM 765 C C . HIS A 1 94 ? -19.673 18.666 -0.468 1.00 80.44 94 HIS A C 1
ATOM 767 O O . HIS A 1 94 ? -20.370 17.723 -0.829 1.00 80.44 94 HIS A O 1
ATOM 773 N N . GLU A 1 95 ? -19.060 19.468 -1.335 1.00 84.75 95 GLU A N 1
ATOM 774 C CA . GLU A 1 95 ? -19.194 19.425 -2.794 1.00 84.75 95 GLU A CA 1
ATOM 775 C C . GLU A 1 95 ? -18.637 18.139 -3.416 1.00 84.75 95 GLU A C 1
ATOM 777 O O . GLU A 1 95 ? -19.065 17.745 -4.498 1.00 84.75 95 GLU A O 1
ATOM 782 N N . TYR A 1 96 ? -17.700 17.478 -2.734 1.00 80.94 96 TYR A N 1
ATOM 783 C CA . TYR A 1 96 ? -17.038 16.261 -3.209 1.00 80.94 96 TYR A CA 1
ATOM 784 C C . TYR A 1 96 ? -17.431 15.029 -2.394 1.00 80.94 96 TYR A C 1
ATOM 786 O O . TYR A 1 96 ? -16.904 13.940 -2.624 1.00 80.94 96 TYR A O 1
ATOM 794 N N . LYS A 1 97 ? -18.352 15.177 -1.435 1.00 81.25 97 LYS A N 1
ATOM 795 C CA . LYS A 1 97 ? -18.847 14.055 -0.647 1.00 81.25 97 LYS A CA 1
ATOM 796 C C . LYS A 1 97 ? -19.745 13.170 -1.527 1.00 81.25 97 LYS A C 1
ATOM 798 O O . LYS A 1 97 ? -20.761 13.660 -2.022 1.00 81.25 97 LYS A O 1
ATOM 803 N N . PRO A 1 98 ? -19.443 11.866 -1.687 1.00 81.69 98 PRO A N 1
ATOM 804 C CA . PRO A 1 98 ? -20.351 10.954 -2.376 1.00 81.69 98 PRO A CA 1
ATOM 805 C C . PRO A 1 98 ? -21.699 10.890 -1.646 1.00 81.69 98 PRO A C 1
ATOM 807 O O . PRO A 1 98 ? -21.725 10.845 -0.412 1.00 81.69 98 PRO A O 1
ATOM 810 N N . GLN A 1 99 ? -22.809 10.878 -2.395 1.00 79.19 99 GLN A N 1
ATOM 811 C CA . GLN A 1 99 ? -24.166 10.941 -1.824 1.00 79.19 99 GLN A CA 1
ATOM 812 C C . GLN A 1 99 ? -24.423 9.837 -0.787 1.00 79.19 99 GLN A C 1
ATOM 814 O O . GLN A 1 99 ? -25.007 10.112 0.258 1.00 79.19 99 GLN A O 1
ATOM 819 N N . ASP A 1 100 ? -23.878 8.642 -1.022 1.00 78.88 100 ASP A N 1
ATOM 820 C CA . ASP A 1 100 ? -24.090 7.462 -0.179 1.00 78.88 100 ASP A CA 1
ATOM 821 C C . ASP A 1 100 ? -22.881 7.102 0.701 1.00 78.88 100 ASP A C 1
ATOM 823 O O . ASP A 1 100 ? -22.802 5.992 1.222 1.00 78.88 100 ASP A O 1
ATOM 827 N N . ALA A 1 101 ? -21.908 8.007 0.877 1.00 71.31 101 ALA A N 1
ATOM 828 C CA . ALA A 1 101 ? -20.738 7.711 1.705 1.00 71.31 101 ALA A CA 1
ATOM 829 C C . ALA A 1 101 ? -21.130 7.586 3.198 1.00 71.31 101 ALA A C 1
ATOM 831 O O . ALA A 1 101 ? -21.568 8.582 3.795 1.00 71.31 101 ALA A O 1
ATOM 832 N N . PRO A 1 102 ? -20.936 6.405 3.828 1.00 67.00 102 PRO A N 1
ATOM 833 C CA . PRO A 1 102 ? -21.335 6.167 5.217 1.00 67.00 102 PRO A CA 1
ATOM 834 C C . PRO A 1 102 ? -20.410 6.869 6.222 1.00 67.00 102 PRO A C 1
ATOM 836 O O . PRO A 1 102 ? -20.850 7.248 7.307 1.00 67.00 102 PRO A O 1
ATOM 839 N N . SER A 1 103 ? -19.142 7.084 5.852 1.00 65.38 103 SER A N 1
ATOM 840 C CA . SER A 1 103 ? -18.135 7.771 6.666 1.00 65.38 103 SER A CA 1
ATOM 841 C C . SER A 1 103 ? -17.963 9.236 6.248 1.00 65.38 103 SER A C 1
ATOM 843 O O . SER A 1 103 ? -18.104 9.593 5.077 1.00 65.38 103 SER A O 1
ATOM 845 N N . LYS A 1 104 ? -17.655 10.100 7.225 1.00 67.38 104 LYS A N 1
ATOM 846 C CA . LYS A 1 104 ? -17.277 11.510 7.007 1.00 67.38 104 LYS A CA 1
ATOM 847 C C . LYS A 1 104 ? -15.762 11.739 7.077 1.00 67.38 104 LYS A C 1
ATOM 849 O O . LYS A 1 104 ? -15.319 12.821 6.691 1.00 67.38 104 LYS A O 1
ATOM 854 N N . SER A 1 105 ? -15.009 10.774 7.605 1.00 74.38 105 SER A N 1
ATOM 855 C CA . SER A 1 105 ? -13.567 10.869 7.828 1.00 74.38 105 SER A CA 1
ATOM 856 C C . SER A 1 105 ? -12.793 10.154 6.729 1.00 74.38 105 SER A C 1
ATOM 858 O O . SER A 1 105 ? -13.237 9.142 6.191 1.00 74.38 105 SER A O 1
ATOM 860 N N . VAL A 1 106 ? -11.633 10.710 6.401 1.00 83.50 106 VAL A N 1
ATOM 861 C CA . VAL A 1 106 ? -10.693 10.170 5.418 1.00 83.50 106 VAL A CA 1
ATOM 862 C C . VAL A 1 106 ? -9.562 9.468 6.161 1.00 83.50 106 VAL A C 1
ATOM 864 O O . VAL A 1 106 ? -8.917 10.101 6.984 1.00 83.50 106 VAL A O 1
ATOM 867 N N . ASP A 1 107 ? -9.259 8.206 5.869 1.00 88.00 107 ASP A N 1
ATOM 868 C CA . ASP A 1 107 ? -8.105 7.538 6.497 1.00 88.00 107 ASP A CA 1
ATOM 869 C C . ASP A 1 107 ? -6.783 7.989 5.880 1.00 88.00 107 ASP A C 1
ATOM 871 O O . ASP A 1 107 ? -5.834 8.353 6.578 1.00 88.00 107 ASP A O 1
ATOM 875 N N . PHE A 1 108 ? -6.750 8.024 4.548 1.00 89.94 108 PHE A N 1
ATOM 876 C CA . PHE A 1 108 ? -5.598 8.437 3.763 1.00 89.94 108 PHE A CA 1
ATOM 877 C C . PHE A 1 108 ? -6.012 9.373 2.638 1.00 89.94 108 PHE A C 1
ATOM 879 O O . PHE A 1 108 ? -7.043 9.174 1.996 1.00 89.94 108 PHE A O 1
ATOM 886 N N . CYS A 1 109 ? -5.170 10.355 2.342 1.00 88.94 109 CYS A N 1
ATOM 887 C CA . CYS A 1 109 ? -5.265 11.125 1.110 1.00 88.94 109 CYS A CA 1
ATOM 888 C C . CYS A 1 109 ? -3.993 10.957 0.281 1.00 88.94 109 CYS A C 1
ATOM 890 O O . CYS A 1 109 ? -2.904 10.766 0.818 1.00 88.94 109 CYS A O 1
ATOM 892 N N . VAL A 1 110 ? -4.136 11.027 -1.040 1.00 88.38 110 VAL A N 1
ATOM 893 C CA . VAL A 1 110 ? -3.001 11.114 -1.959 1.00 88.38 110 VAL A CA 1
ATOM 894 C C . VAL A 1 110 ? -2.896 12.564 -2.402 1.00 88.38 110 VAL A C 1
ATOM 896 O O . VAL A 1 110 ? -3.836 13.126 -2.963 1.00 88.38 110 VAL A O 1
ATOM 899 N N . CYS A 1 111 ? -1.768 13.191 -2.101 1.00 86.12 111 CYS A N 1
ATOM 900 C CA . CYS A 1 111 ? -1.506 14.584 -2.417 1.00 86.12 111 CYS A CA 1
ATOM 901 C C . CYS A 1 111 ? -0.611 14.685 -3.644 1.00 86.12 111 CYS A C 1
ATOM 903 O O . CYS A 1 111 ? 0.480 14.117 -3.659 1.00 86.12 111 CYS A O 1
ATOM 905 N N . ILE A 1 112 ? -1.041 15.488 -4.616 1.00 84.38 112 ILE A N 1
ATOM 906 C CA . ILE A 1 112 ? -0.184 15.954 -5.704 1.00 84.38 112 ILE A CA 1
ATOM 907 C C . ILE A 1 112 ? 0.478 17.256 -5.244 1.00 84.38 112 ILE A C 1
ATOM 909 O O . ILE A 1 112 ? -0.224 18.209 -4.901 1.00 84.38 112 ILE A O 1
ATOM 913 N N . LYS A 1 113 ? 1.811 17.322 -5.231 1.00 81.69 113 LYS A N 1
ATOM 914 C CA . LYS A 1 113 ? 2.557 18.561 -4.973 1.00 81.69 113 LYS A CA 1
ATOM 915 C C . LYS A 1 113 ? 3.336 18.971 -6.217 1.00 81.69 113 LYS A C 1
ATOM 917 O O . LYS A 1 113 ? 4.408 18.431 -6.485 1.00 81.69 113 LYS A O 1
ATOM 922 N N . PRO A 1 114 ? 2.844 19.959 -6.970 1.00 81.75 114 PRO A N 1
ATOM 923 C CA . PRO A 1 114 ? 3.606 20.500 -8.079 1.00 81.75 114 PRO A CA 1
ATOM 924 C C . PRO A 1 114 ? 4.964 21.046 -7.598 1.00 81.75 114 PRO A C 1
ATOM 926 O O . PRO A 1 114 ? 5.063 21.533 -6.464 1.00 81.75 114 PRO A O 1
ATOM 929 N N . PRO A 1 115 ? 6.012 21.023 -8.441 1.00 83.38 115 PRO A N 1
ATOM 930 C CA . PRO A 1 115 ? 7.284 21.661 -8.118 1.00 83.38 115 PRO A CA 1
ATOM 931 C C . PRO A 1 115 ? 7.068 23.115 -7.692 1.00 83.38 115 PRO A C 1
ATOM 933 O O . PRO A 1 115 ? 6.271 23.823 -8.305 1.00 83.38 115 PRO A O 1
ATOM 936 N N . LYS A 1 116 ? 7.792 23.590 -6.671 1.00 80.94 116 LYS A N 1
ATOM 937 C CA . LYS A 1 116 ? 7.576 24.934 -6.091 1.00 80.94 116 LYS A CA 1
ATOM 938 C C . LYS A 1 116 ? 7.665 26.077 -7.110 1.00 80.94 116 LYS A C 1
ATOM 940 O O . LYS A 1 116 ? 7.027 27.102 -6.926 1.00 80.94 116 LYS A O 1
ATOM 945 N N . SER A 1 117 ? 8.457 25.909 -8.166 1.00 82.56 117 SER A N 1
ATOM 946 C CA . SER A 1 117 ? 8.626 26.889 -9.245 1.00 82.56 117 SER A CA 1
ATOM 947 C C . SER A 1 117 ? 7.575 26.786 -10.358 1.00 82.56 117 SER A C 1
ATOM 949 O O . SER A 1 117 ? 7.604 27.585 -11.291 1.00 82.56 117 SER A O 1
ATOM 951 N N . SER A 1 118 ? 6.667 25.809 -10.299 1.00 85.19 118 SER A N 1
ATOM 952 C CA . SER A 1 118 ? 5.662 25.584 -11.340 1.00 85.19 118 SER A CA 1
ATOM 953 C C . SER A 1 118 ? 4.533 26.615 -11.297 1.00 85.19 118 SER A C 1
ATOM 955 O O . SER A 1 118 ? 4.205 27.188 -10.254 1.00 85.19 118 SER A O 1
ATOM 957 N N . THR A 1 119 ? 3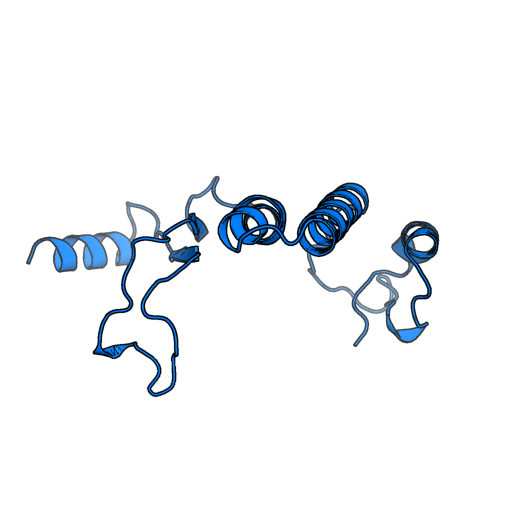.892 26.826 -12.447 1.00 88.19 119 THR A N 1
ATOM 958 C CA . THR A 1 119 ? 2.664 27.626 -12.552 1.00 88.19 119 THR A CA 1
ATOM 959 C C . THR A 1 119 ? 1.576 27.097 -11.618 1.00 88.19 119 THR A C 1
ATOM 961 O O . THR A 1 119 ? 0.929 27.886 -10.935 1.00 88.19 119 THR A O 1
ATOM 964 N N . ASP A 1 120 ? 1.430 25.775 -11.521 1.00 85.31 120 ASP A N 1
ATOM 965 C CA . ASP A 1 120 ? 0.408 25.131 -10.692 1.00 85.31 120 ASP A CA 1
ATOM 966 C C . ASP A 1 120 ? 0.630 25.393 -9.199 1.00 85.31 120 ASP A C 1
ATOM 968 O O . ASP A 1 120 ? -0.315 25.739 -8.491 1.00 85.31 120 ASP A O 1
ATOM 972 N N . ALA A 1 121 ? 1.880 25.328 -8.720 1.00 84.38 121 ALA A N 1
ATOM 973 C CA . ALA A 1 121 ? 2.208 25.674 -7.335 1.00 84.38 121 ALA A CA 1
ATOM 974 C C . ALA A 1 121 ? 1.831 27.130 -7.008 1.00 84.38 121 ALA A C 1
ATOM 976 O O . ALA A 1 121 ? 1.227 27.396 -5.968 1.00 84.38 121 ALA A O 1
ATOM 977 N N . ASN A 1 122 ? 2.115 28.061 -7.926 1.00 83.62 122 ASN A N 1
ATOM 978 C CA . ASN A 1 122 ? 1.748 29.471 -7.769 1.00 83.62 122 ASN A CA 1
ATOM 979 C C . ASN A 1 122 ? 0.225 29.684 -7.756 1.00 83.62 122 ASN A C 1
ATOM 981 O O . ASN A 1 122 ? -0.274 30.531 -7.013 1.00 83.62 122 ASN A O 1
ATOM 985 N N . MET A 1 123 ? -0.520 28.939 -8.578 1.00 85.81 123 MET A N 1
ATOM 986 C CA . MET A 1 123 ? -1.984 29.005 -8.616 1.00 85.81 123 MET A CA 1
ATOM 987 C C . MET A 1 123 ? -2.592 28.504 -7.302 1.00 85.81 123 MET A C 1
ATOM 989 O O . MET A 1 123 ? -3.414 29.203 -6.713 1.00 85.81 123 MET A O 1
ATOM 993 N N . ILE A 1 124 ? -2.127 27.355 -6.799 1.00 83.62 124 ILE A N 1
ATOM 994 C CA . ILE A 1 124 ? -2.570 26.793 -5.515 1.00 83.62 124 ILE A CA 1
ATOM 995 C C . ILE A 1 124 ? -2.293 27.773 -4.366 1.00 83.62 124 ILE A C 1
ATOM 997 O O . ILE A 1 124 ? -3.183 28.040 -3.560 1.00 83.62 124 ILE A O 1
ATOM 1001 N N . GLU A 1 125 ? -1.091 28.356 -4.296 1.00 84.25 125 GLU A N 1
ATOM 1002 C CA . GLU A 1 125 ? -0.733 29.293 -3.222 1.00 84.25 125 GLU A CA 1
ATOM 1003 C C . GLU A 1 125 ? -1.618 30.550 -3.223 1.00 84.25 125 GLU A C 1
ATOM 1005 O O . GLU A 1 125 ? -2.015 31.032 -2.160 1.00 84.25 125 GLU A O 1
ATOM 1010 N N . ARG A 1 126 ? -1.973 31.069 -4.405 1.00 85.31 126 ARG A N 1
ATOM 1011 C CA . ARG A 1 126 ? -2.897 32.207 -4.533 1.00 85.31 126 ARG A CA 1
ATOM 1012 C C . ARG A 1 126 ? -4.307 31.862 -4.064 1.00 85.31 126 ARG A C 1
ATOM 1014 O O . ARG A 1 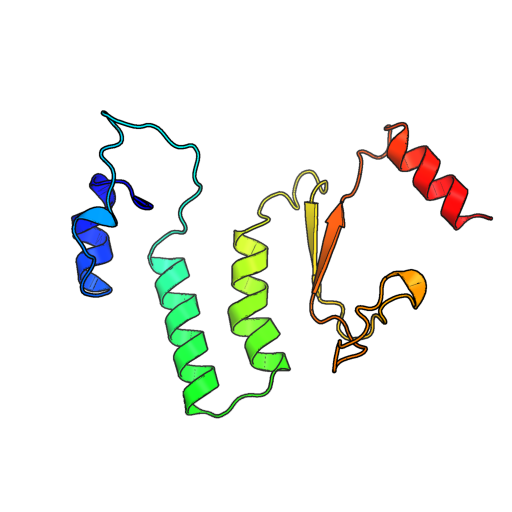126 ? -4.934 32.693 -3.419 1.00 85.31 126 ARG A O 1
ATOM 1021 N N . SER A 1 127 ? -4.790 30.658 -4.359 1.00 79.88 127 SER A N 1
ATOM 1022 C CA . SER A 1 127 ? -6.119 30.206 -3.936 1.00 79.88 127 SER A CA 1
ATOM 1023 C C . SER A 1 127 ? -6.246 29.998 -2.425 1.00 79.88 127 SER A C 1
ATOM 1025 O O . SER A 1 127 ? -7.350 30.102 -1.914 1.00 79.88 127 SER A O 1
ATOM 1027 N N . ILE A 1 128 ? -5.146 29.725 -1.712 1.00 77.81 128 ILE A N 1
ATOM 1028 C CA . ILE A 1 128 ? -5.142 29.537 -0.246 1.00 77.81 128 ILE A CA 1
ATOM 1029 C C . ILE A 1 128 ? -5.095 30.877 0.514 1.00 77.81 128 ILE A C 1
ATOM 1031 O O . ILE A 1 128 ? -5.513 30.945 1.667 1.00 77.81 128 ILE A O 1
ATOM 1035 N N . LYS A 1 129 ? -4.546 31.936 -0.098 1.00 72.56 129 LYS A N 1
ATOM 1036 C CA . LYS A 1 129 ? -4.371 33.257 0.540 1.00 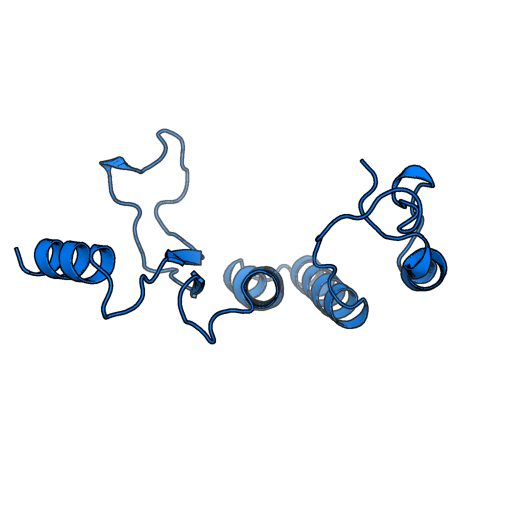72.56 129 LYS A CA 1
ATOM 1037 C C . LYS A 1 129 ? -5.577 34.196 0.400 1.00 72.56 129 LYS A C 1
ATOM 1039 O O . LYS A 1 129 ? -5.556 35.259 1.018 1.00 72.56 129 LYS A O 1
ATOM 1044 N N . ASN A 1 130 ? -6.566 33.830 -0.412 1.00 48.50 130 ASN A N 1
ATOM 1045 C CA . ASN A 1 130 ? -7.833 34.552 -0.569 1.00 48.50 130 ASN A CA 1
ATOM 1046 C C . ASN A 1 130 ? -8.912 33.930 0.317 1.00 48.50 130 ASN A C 1
ATOM 1048 O O . ASN A 1 130 ? -9.793 34.696 0.761 1.00 48.50 130 ASN A O 1
#

InterPro domains:
  IPR046797 PD-(D/E)XK nuclease-like [PF20516] (16-126)

Solvent-accessible surface area (backbone atoms only — not comparable to full-atom values): 7945 Å² total; per-residue (Å²): 122,52,79,38,52,52,87,49,47,79,69,48,52,79,78,46,93,73,60,79,58,41,41,31,52,57,93,83,50,80,75,91,74,87,75,79,55,66,70,59,52,50,56,35,53,53,43,47,52,48,40,62,74,71,65,52,51,70,68,51,46,44,60,60,35,50,45,53,50,43,51,62,73,38,67,48,52,83,81,42,39,42,35,72,40,86,34,65,86,42,66,66,55,76,94,75,48,60,93,82,57,91,66,64,58,34,62,63,46,78,42,78,38,62,57,81,88,36,72,64,32,52,51,53,55,54,66,73,76,109

Mean predicted aligned error: 7.84 Å

Radius of gyration: 19.58 Å; Cα contacts (8 Å, |Δi|>4): 113; chains: 1; bounding box: 36×56×43 Å

Organism: NCBI:txid1208366